Protein AF-W2SQJ1-F1 (afdb_monomer_lite)

Radius of gyration: 21.82 Å; chains: 1; bounding box: 47×51×61 Å

Structure (mmCIF, N/CA/C/O backbone):
data_AF-W2SQJ1-F1
#
_entry.id   AF-W2SQJ1-F1
#
loop_
_atom_site.group_PDB
_atom_site.id
_atom_site.type_symbol
_atom_site.label_atom_id
_atom_site.label_alt_id
_atom_site.label_comp_id
_atom_site.label_asym_id
_atom_site.label_entity_id
_atom_site.label_seq_id
_atom_site.pdbx_PDB_ins_code
_atom_site.Cartn_x
_atom_site.Cartn_y
_atom_site.Cartn_z
_atom_site.occupancy
_atom_site.B_iso_or_equiv
_atom_site.auth_seq_id
_atom_site.auth_comp_id
_atom_site.auth_asym_id
_atom_site.auth_atom_id
_atom_site.pdbx_PDB_model_num
ATOM 1 N N . MET A 1 1 ? 7.901 -28.733 21.173 1.00 36.91 1 MET A N 1
ATOM 2 C CA . MET A 1 1 ? 6.440 -28.530 21.060 1.00 36.91 1 MET A CA 1
ATOM 3 C C . MET A 1 1 ? 6.134 -28.215 19.604 1.00 36.91 1 MET A C 1
ATOM 5 O O . MET A 1 1 ? 6.736 -27.272 19.109 1.00 36.91 1 MET A O 1
ATOM 9 N N . PRO A 1 2 ? 5.323 -29.016 18.895 1.00 32.59 2 PRO A N 1
ATOM 10 C CA . PRO A 1 2 ? 5.022 -28.768 17.490 1.00 32.59 2 PRO A CA 1
ATOM 11 C C . PRO A 1 2 ? 3.899 -27.726 17.369 1.00 32.59 2 PRO A C 1
ATOM 13 O O . PRO A 1 2 ? 2.908 -27.792 18.097 1.00 32.59 2 PRO A O 1
ATOM 16 N N . LEU A 1 3 ? 4.077 -26.753 16.474 1.00 33.25 3 LEU A N 1
ATOM 17 C CA . LEU A 1 3 ? 3.065 -25.758 16.117 1.00 33.25 3 LEU A CA 1
ATOM 18 C C . LEU A 1 3 ? 1.947 -26.449 15.320 1.00 33.25 3 LEU A C 1
ATOM 20 O O . LEU A 1 3 ? 2.217 -27.168 14.360 1.00 33.25 3 LEU A O 1
ATOM 24 N N . ARG A 1 4 ? 0.697 -26.274 15.762 1.00 30.53 4 ARG A N 1
ATOM 25 C CA . ARG A 1 4 ? -0.503 -26.778 15.082 1.00 30.53 4 ARG A CA 1
ATOM 26 C C . ARG A 1 4 ? -0.766 -25.940 13.828 1.00 30.53 4 ARG A C 1
ATOM 28 O O . ARG A 1 4 ? -0.941 -24.733 13.940 1.00 30.53 4 ARG A O 1
ATOM 35 N N . ASN A 1 5 ? -0.837 -26.616 12.684 1.00 38.22 5 ASN A N 1
ATOM 36 C CA . ASN A 1 5 ? -1.148 -26.074 11.355 1.00 38.22 5 ASN A CA 1
ATOM 37 C C . ASN A 1 5 ? -2.655 -25.969 11.057 1.00 38.22 5 ASN A C 1
ATOM 39 O O . ASN A 1 5 ? -3.045 -25.712 9.923 1.00 38.22 5 ASN A O 1
ATOM 43 N N . ASP A 1 6 ? -3.513 -26.135 12.057 1.00 37.12 6 ASP A N 1
ATOM 44 C CA . ASP A 1 6 ? -4.955 -26.152 11.851 1.00 37.12 6 ASP A CA 1
ATOM 45 C C . ASP A 1 6 ? -5.555 -24.918 12.516 1.00 37.12 6 ASP A C 1
ATOM 47 O O . ASP A 1 6 ? -5.713 -24.933 13.734 1.00 37.12 6 ASP A O 1
ATOM 51 N N . LEU A 1 7 ? -5.814 -23.853 11.739 1.00 38.59 7 LEU A N 1
ATOM 52 C CA . LEU A 1 7 ? -6.862 -22.825 11.936 1.00 38.59 7 LEU A CA 1
ATOM 53 C C . LEU A 1 7 ? -6.654 -21.617 10.991 1.00 38.59 7 LEU A C 1
ATOM 55 O O . LEU A 1 7 ? -6.545 -20.477 11.424 1.00 38.59 7 LEU A O 1
ATOM 59 N N . LEU A 1 8 ? -6.656 -21.843 9.677 1.00 40.19 8 LEU A N 1
ATOM 60 C CA . LEU A 1 8 ? -7.019 -20.803 8.706 1.00 40.19 8 LEU A CA 1
ATOM 61 C C . LEU A 1 8 ? -8.084 -21.394 7.788 1.00 40.19 8 LEU A C 1
ATOM 63 O O . LEU A 1 8 ? -7.816 -21.865 6.688 1.00 40.19 8 LEU A O 1
ATOM 67 N N . LYS A 1 9 ? -9.321 -21.437 8.291 1.00 35.41 9 LYS A N 1
ATOM 68 C CA . LYS A 1 9 ? -10.483 -21.594 7.419 1.00 35.41 9 LYS A CA 1
ATOM 69 C C . LYS A 1 9 ? -10.653 -20.259 6.702 1.00 35.41 9 LYS A C 1
ATOM 71 O O . LYS A 1 9 ? -11.125 -19.301 7.303 1.00 35.41 9 LYS A O 1
ATOM 76 N N . THR A 1 10 ? -10.221 -20.201 5.450 1.00 40.72 10 THR A N 1
ATOM 77 C CA . THR A 1 10 ? -10.418 -19.074 4.539 1.00 40.72 10 THR A CA 1
ATOM 78 C C . THR A 1 10 ? -11.894 -18.990 4.157 1.00 40.72 10 THR A C 1
ATOM 80 O O . THR A 1 10 ? -12.332 -19.474 3.117 1.00 40.72 10 THR A O 1
ATOM 83 N N . THR A 1 11 ? -12.710 -18.414 5.034 1.00 37.81 11 THR A N 1
ATOM 84 C CA . THR A 1 11 ? -14.020 -17.914 4.617 1.00 37.81 11 THR A CA 1
ATOM 85 C C . THR A 1 11 ? -13.803 -16.608 3.858 1.00 37.81 11 THR A C 1
ATOM 87 O O . THR A 1 11 ? -13.147 -15.722 4.410 1.00 37.81 11 THR A O 1
ATOM 90 N N . PRO A 1 12 ? -14.313 -16.463 2.622 1.00 38.38 12 PRO A N 1
ATOM 91 C CA . PRO A 1 12 ? -14.257 -15.190 1.919 1.00 38.38 12 PRO A CA 1
ATOM 92 C C . PRO A 1 12 ? -14.947 -14.117 2.767 1.00 38.38 12 PRO A C 1
ATOM 94 O O . PRO A 1 12 ? -16.015 -14.358 3.336 1.00 38.38 12 PRO A O 1
ATOM 97 N N . ILE A 1 13 ? -14.302 -12.956 2.886 1.00 45.44 13 ILE A N 1
ATOM 98 C CA . ILE A 1 13 ? -14.868 -11.788 3.563 1.00 45.44 13 ILE A CA 1
ATOM 99 C C . ILE A 1 13 ? -16.184 -11.449 2.836 1.00 45.44 13 ILE A C 1
ATOM 101 O O . ILE A 1 13 ? -16.155 -11.308 1.611 1.00 45.44 13 ILE A O 1
ATOM 105 N N . PRO A 1 14 ? -17.333 -11.354 3.535 1.00 38.06 14 PRO A N 1
ATOM 106 C CA . PRO A 1 14 ? -18.573 -10.905 2.915 1.00 38.06 14 PRO A CA 1
ATOM 107 C C . PRO A 1 14 ? -18.352 -9.504 2.347 1.00 38.06 14 PRO A C 1
ATOM 109 O O . PRO A 1 14 ? -17.775 -8.663 3.036 1.00 38.06 14 PRO A O 1
ATOM 112 N N . GLU A 1 15 ? -18.754 -9.324 1.085 1.00 38.69 15 GLU A N 1
ATOM 113 C CA . GLU A 1 15 ? -18.569 -8.141 0.238 1.00 38.69 15 GLU A CA 1
ATOM 114 C C . GLU A 1 15 ? -18.283 -6.866 1.042 1.00 38.69 15 GLU A C 1
ATOM 116 O O . GLU A 1 15 ? -19.154 -6.284 1.690 1.00 38.69 15 GLU A O 1
ATOM 121 N N . LEU A 1 16 ? -17.022 -6.423 0.994 1.00 40.03 16 LEU A N 1
ATOM 122 C CA . LEU A 1 16 ? -16.723 -5.017 1.204 1.00 40.03 16 LEU A CA 1
ATOM 123 C C . LEU A 1 16 ? -17.588 -4.267 0.189 1.00 40.03 16 LEU A C 1
ATOM 125 O O . LEU A 1 16 ? -17.346 -4.366 -1.009 1.00 40.03 16 LEU A O 1
ATOM 129 N N . ASP A 1 17 ? -18.580 -3.522 0.680 1.00 35.31 17 ASP A N 1
ATOM 130 C CA . ASP A 1 17 ? -19.498 -2.639 -0.068 1.00 35.31 17 ASP A CA 1
ATOM 131 C C . ASP A 1 17 ? -18.770 -1.453 -0.754 1.00 35.31 17 ASP A C 1
ATOM 133 O O . ASP A 1 17 ? -19.311 -0.372 -0.989 1.00 35.31 17 ASP A O 1
ATOM 137 N N . TYR A 1 18 ? -17.489 -1.643 -1.053 1.00 42.81 18 TYR A N 1
ATOM 138 C CA . TYR A 1 18 ? -16.660 -0.814 -1.893 1.00 42.81 18 TYR A CA 1
ATOM 139 C C . TYR A 1 18 ? -16.166 -1.719 -3.010 1.00 42.81 18 TYR A C 1
ATOM 141 O O . TYR A 1 18 ? -15.482 -2.703 -2.721 1.00 42.81 18 TYR A O 1
ATOM 149 N N . PRO A 1 19 ? -16.464 -1.408 -4.276 1.00 32.97 19 PRO A N 1
ATOM 150 C CA . PRO A 1 19 ? -15.966 -2.200 -5.379 1.00 32.97 19 PRO A CA 1
ATOM 151 C C . PRO A 1 19 ? -14.443 -2.029 -5.435 1.00 32.97 19 PRO A C 1
ATOM 153 O O . PRO A 1 19 ? -13.923 -1.124 -6.081 1.00 32.97 19 PRO A O 1
ATOM 156 N N . LEU A 1 20 ? -13.708 -2.904 -4.746 1.00 38.84 20 LEU A N 1
ATOM 157 C CA . LEU A 1 20 ? -12.264 -3.077 -4.915 1.00 38.84 20 LEU A CA 1
ATOM 158 C C . LEU A 1 20 ? -11.962 -3.412 -6.380 1.00 38.84 20 LEU A C 1
ATOM 160 O O . LEU A 1 20 ? -10.948 -2.980 -6.919 1.00 38.84 20 LEU A O 1
ATOM 164 N N . GLU A 1 21 ? -12.914 -4.058 -7.056 1.00 34.28 21 GLU A N 1
ATOM 165 C CA . GLU A 1 21 ? -12.934 -4.242 -8.503 1.00 34.28 21 GLU A CA 1
ATOM 166 C C . GLU A 1 21 ? -12.908 -2.911 -9.273 1.00 34.28 21 GLU A C 1
ATOM 168 O O . GLU A 1 21 ? -12.233 -2.849 -10.285 1.00 34.28 21 GLU A O 1
ATOM 173 N N . GLN A 1 22 ? -13.502 -1.808 -8.796 1.00 34.19 22 GLN A N 1
ATOM 174 C CA . GLN A 1 22 ? -13.408 -0.492 -9.464 1.00 34.19 22 GLN A CA 1
ATOM 175 C C . GLN A 1 22 ? -12.074 0.232 -9.231 1.00 34.19 22 GLN A C 1
ATOM 177 O O . GLN A 1 22 ? -11.743 1.138 -9.997 1.00 34.19 22 GLN A O 1
ATOM 182 N N . ILE A 1 23 ? -11.297 -0.151 -8.210 1.00 40.12 23 ILE A N 1
ATOM 183 C CA . ILE A 1 23 ? -9.941 0.387 -8.004 1.00 40.12 23 ILE A CA 1
ATOM 184 C C . ILE A 1 23 ? -8.968 -0.230 -9.021 1.00 40.12 23 ILE A C 1
ATOM 186 O O . ILE A 1 23 ? -8.046 0.450 -9.464 1.00 40.12 23 ILE A O 1
ATOM 190 N N . PHE A 1 24 ? -9.215 -1.476 -9.444 1.00 35.44 24 PHE A N 1
ATOM 191 C CA . PHE A 1 24 ? -8.412 -2.171 -10.456 1.00 35.44 24 PHE A CA 1
ATOM 192 C C . PHE A 1 24 ? -9.012 -2.128 -11.877 1.00 35.44 24 PHE A C 1
ATOM 194 O O . PHE A 1 24 ? -8.269 -2.277 -12.841 1.00 35.44 24 PHE A O 1
ATOM 201 N N . ALA A 1 25 ? -10.322 -1.898 -12.033 1.00 31.25 25 ALA A N 1
ATOM 202 C CA . ALA A 1 25 ? -11.012 -1.917 -13.332 1.00 31.25 25 ALA A CA 1
ATOM 203 C C . ALA A 1 25 ? -11.101 -0.553 -14.033 1.00 31.25 25 ALA A C 1
ATOM 205 O O . ALA A 1 25 ? -11.443 -0.505 -15.215 1.00 31.25 25 ALA A O 1
ATOM 206 N N . ASN A 1 26 ? -10.792 0.555 -13.355 1.00 31.53 26 ASN A N 1
ATOM 207 C CA . ASN A 1 26 ? -10.766 1.860 -14.010 1.00 31.53 26 ASN A CA 1
ATOM 208 C C . ASN A 1 26 ? -9.421 2.084 -14.713 1.00 31.53 26 ASN A C 1
ATOM 210 O O . ASN A 1 26 ? -8.479 2.631 -14.150 1.00 31.53 26 ASN A O 1
ATOM 214 N N . ASP A 1 27 ? -9.395 1.659 -15.975 1.00 36.19 27 ASP A N 1
ATOM 215 C CA . ASP A 1 27 ? -8.516 2.121 -17.045 1.00 36.19 27 ASP A CA 1
ATOM 216 C C . ASP A 1 27 ? -7.000 2.074 -16.773 1.00 36.19 27 ASP A C 1
ATOM 218 O O . ASP A 1 27 ? -6.360 3.081 -16.453 1.00 36.19 27 ASP A O 1
ATOM 222 N N . LYS A 1 28 ? -6.378 0.958 -17.194 1.00 40.03 28 LYS A N 1
ATOM 223 C CA . LYS A 1 28 ? -4.968 0.908 -17.647 1.00 40.03 28 LYS A CA 1
ATOM 224 C C . LYS A 1 28 ? -4.600 2.034 -18.638 1.00 40.03 28 LYS A C 1
ATOM 226 O O . LYS A 1 28 ? -3.427 2.283 -18.879 1.00 40.03 28 LYS A O 1
ATOM 231 N N . LYS A 1 29 ? -5.586 2.746 -19.198 1.00 32.72 29 LYS A N 1
ATOM 232 C CA . LYS A 1 29 ? -5.407 3.834 -20.166 1.00 32.72 29 LYS A CA 1
ATOM 233 C C . LYS A 1 29 ? -5.196 5.236 -19.587 1.00 32.72 29 LYS A C 1
ATOM 235 O O . LYS A 1 29 ? -4.961 6.134 -20.384 1.00 32.72 29 LYS A O 1
ATOM 240 N N . ASN A 1 30 ? -5.256 5.476 -18.270 1.00 34.34 30 ASN A N 1
ATOM 241 C CA . ASN A 1 30 ? -5.085 6.846 -17.742 1.00 34.34 30 ASN A CA 1
ATOM 242 C C . ASN A 1 30 ? -4.362 6.982 -16.389 1.00 34.34 30 ASN A C 1
ATOM 244 O O . ASN A 1 30 ? -4.526 7.990 -15.701 1.00 34.34 30 ASN A O 1
ATOM 248 N N . LEU A 1 31 ? -3.487 6.040 -16.028 1.00 41.00 31 LEU A N 1
ATOM 249 C CA . LEU A 1 31 ? -2.460 6.296 -15.007 1.00 41.00 31 LEU A CA 1
ATOM 250 C C . LEU A 1 31 ? -1.040 6.280 -15.584 1.00 41.00 31 LEU A C 1
ATOM 252 O O . LEU A 1 31 ? -0.077 5.939 -14.902 1.00 41.00 31 LEU A O 1
ATOM 256 N N . GLU A 1 32 ? -0.886 6.773 -16.813 1.00 38.59 32 GLU A N 1
ATOM 257 C CA . GLU A 1 32 ? 0.374 7.372 -17.257 1.00 38.59 32 GLU A CA 1
ATOM 258 C C . GLU A 1 32 ? 0.577 8.685 -16.467 1.00 38.59 32 GLU A C 1
ATOM 260 O O . GLU A 1 32 ? 0.428 9.803 -16.963 1.00 38.59 32 GLU A O 1
ATOM 265 N N . LEU A 1 33 ? 0.840 8.575 -15.159 1.00 41.69 33 LEU A N 1
ATOM 266 C CA . LEU A 1 33 ? 1.299 9.717 -14.388 1.00 41.69 33 LEU A CA 1
ATOM 267 C C . LEU A 1 33 ? 2.663 10.103 -14.963 1.00 41.69 33 LEU A C 1
ATOM 269 O O . LEU A 1 33 ? 3.687 9.523 -14.602 1.00 41.69 33 LEU A O 1
ATOM 273 N N . GLN A 1 34 ? 2.695 11.154 -15.782 1.00 39.62 34 GLN A N 1
ATOM 274 C CA . GLN A 1 34 ? 3.869 12.014 -15.883 1.00 39.62 34 GLN A CA 1
ATOM 275 C C . GLN A 1 34 ? 4.111 12.616 -14.490 1.00 39.62 34 GLN A C 1
ATOM 277 O O . GLN A 1 34 ? 3.670 13.718 -14.158 1.00 39.62 34 GLN A O 1
ATOM 282 N N . LEU A 1 35 ? 4.746 11.820 -13.629 1.00 45.41 35 LEU A N 1
ATOM 283 C CA . LEU A 1 35 ? 5.083 12.116 -12.249 1.00 45.41 35 LEU A CA 1
ATOM 284 C C . LEU A 1 35 ? 5.974 13.359 -12.235 1.00 45.41 35 LEU A C 1
ATOM 286 O O . LEU A 1 35 ? 7.198 13.278 -12.301 1.00 45.41 35 LEU A O 1
ATOM 290 N N . LYS A 1 36 ? 5.379 14.539 -12.039 1.00 46.53 36 LYS A N 1
ATOM 291 C CA . LYS A 1 36 ? 6.074 15.561 -11.258 1.00 46.53 36 LYS A CA 1
ATOM 292 C C . LYS A 1 36 ? 6.340 14.897 -9.914 1.00 46.53 36 LYS A C 1
ATOM 294 O O . LYS A 1 36 ? 5.390 14.636 -9.178 1.00 46.53 36 LYS A O 1
ATOM 299 N N . ILE A 1 37 ? 7.599 14.540 -9.652 1.00 59.16 37 ILE A N 1
ATOM 300 C CA . ILE A 1 37 ? 8.026 13.801 -8.459 1.00 59.16 37 ILE A CA 1
ATOM 301 C C . ILE A 1 37 ? 7.769 14.685 -7.233 1.00 59.16 37 ILE A C 1
ATOM 303 O O . ILE A 1 37 ? 8.638 15.400 -6.741 1.00 59.16 37 ILE A O 1
ATOM 307 N N . ALA A 1 38 ? 6.528 14.687 -6.760 1.00 67.50 38 ALA A N 1
ATOM 308 C CA . ALA A 1 38 ? 6.160 15.270 -5.493 1.00 67.50 38 ALA A CA 1
ATOM 309 C C . ALA A 1 38 ? 6.457 14.237 -4.408 1.00 67.50 38 ALA A C 1
ATOM 311 O O . ALA A 1 38 ? 6.170 13.043 -4.542 1.00 67.50 38 ALA A O 1
ATOM 312 N N . ARG A 1 39 ? 7.060 14.703 -3.316 1.00 78.44 39 ARG A N 1
ATOM 313 C CA . ARG A 1 39 ? 7.395 13.857 -2.172 1.00 78.44 39 ARG A CA 1
ATOM 314 C C . ARG A 1 39 ? 6.140 13.118 -1.697 1.00 78.44 39 ARG A C 1
ATOM 316 O O . ARG A 1 39 ? 5.151 13.753 -1.346 1.00 78.44 39 ARG A O 1
ATOM 323 N N . HIS A 1 40 ? 6.222 11.788 -1.656 1.00 86.06 40 HIS A N 1
ATOM 324 C CA . HIS A 1 40 ? 5.155 10.894 -1.191 1.00 86.06 40 HIS A CA 1
ATOM 325 C C . HIS A 1 40 ? 3.855 10.951 -2.018 1.00 86.06 40 HIS A C 1
ATOM 327 O O . HIS A 1 40 ? 2.788 10.673 -1.474 1.00 86.06 40 HIS A O 1
ATOM 333 N N . LEU A 1 41 ? 3.913 11.302 -3.309 1.00 85.94 41 LEU A N 1
ATOM 334 C CA . LEU A 1 41 ? 2.705 11.483 -4.123 1.00 85.94 41 LEU A CA 1
ATOM 335 C C . LEU A 1 41 ? 1.724 10.294 -4.076 1.00 85.94 41 LEU A C 1
ATOM 337 O O . LEU A 1 41 ? 0.559 10.552 -3.780 1.00 85.94 41 LEU A O 1
ATOM 341 N N . PRO A 1 42 ? 2.139 9.023 -4.266 1.00 86.62 42 PRO A N 1
ATOM 342 C CA . PRO A 1 42 ? 1.189 7.907 -4.239 1.00 86.62 42 PRO A CA 1
ATOM 343 C C . PRO A 1 42 ? 0.436 7.828 -2.907 1.00 86.62 42 PRO A C 1
ATOM 345 O O . PRO A 1 42 ? -0.786 7.739 -2.870 1.00 86.62 42 PRO A O 1
ATOM 348 N N . ARG A 1 43 ? 1.162 7.988 -1.797 1.00 89.56 43 ARG A N 1
ATOM 349 C CA . ARG A 1 43 ? 0.608 7.980 -0.436 1.00 89.56 43 ARG A CA 1
ATOM 350 C C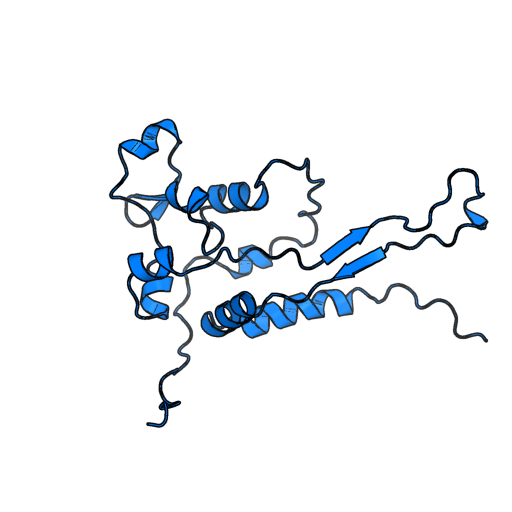 . ARG A 1 43 ? -0.427 9.089 -0.224 1.00 89.56 43 ARG A C 1
ATOM 352 O O . ARG A 1 43 ? -1.487 8.856 0.353 1.00 89.56 43 ARG A O 1
ATOM 359 N N . LEU A 1 44 ? -0.132 10.292 -0.724 1.00 87.50 44 LEU A N 1
ATOM 360 C CA . LEU A 1 44 ? -1.054 11.428 -0.690 1.00 87.50 44 LEU A CA 1
ATOM 361 C C . LEU A 1 44 ? -2.310 11.163 -1.524 1.00 87.50 44 LEU A C 1
ATOM 363 O O . LEU A 1 44 ? -3.411 11.393 -1.032 1.00 87.50 44 LEU A O 1
ATOM 367 N N . MET A 1 45 ? -2.151 10.671 -2.755 1.00 88.94 45 MET A N 1
ATOM 368 C CA . MET A 1 45 ? -3.270 10.367 -3.651 1.00 88.94 45 MET A CA 1
ATOM 369 C C . MET A 1 45 ? -4.223 9.352 -3.018 1.00 88.94 45 MET A C 1
ATOM 371 O O . MET A 1 45 ? -5.410 9.631 -2.881 1.00 88.94 45 MET A O 1
ATOM 375 N N . PHE A 1 46 ? -3.694 8.227 -2.538 1.00 88.12 46 PHE A N 1
ATOM 376 C CA . PHE A 1 46 ? -4.475 7.177 -1.884 1.00 88.12 46 PHE A CA 1
ATOM 377 C C . PHE A 1 46 ? -5.192 7.667 -0.617 1.00 88.12 46 PHE A C 1
ATOM 379 O O . PHE A 1 46 ? -6.366 7.373 -0.405 1.00 88.12 46 PHE A O 1
ATOM 386 N N . SER A 1 47 ? -4.536 8.503 0.193 1.00 87.00 47 SER A N 1
ATOM 387 C CA . SER A 1 47 ? -5.172 9.135 1.356 1.00 87.00 47 SER A CA 1
ATOM 388 C C . SER A 1 47 ? -6.323 10.075 0.969 1.00 87.00 47 SER A C 1
ATOM 390 O O . SER A 1 47 ? -7.357 10.077 1.637 1.00 87.00 47 SER A O 1
ATOM 392 N N . HIS A 1 48 ? -6.185 10.837 -0.121 1.00 86.50 48 HIS A N 1
ATOM 393 C CA . HIS A 1 48 ? -7.254 11.696 -0.644 1.00 86.50 48 HIS A CA 1
ATOM 394 C C . HIS A 1 48 ? -8.438 10.905 -1.210 1.00 86.50 48 HIS A C 1
ATOM 396 O O . HIS A 1 48 ? -9.568 11.380 -1.126 1.00 86.50 48 HIS A O 1
ATOM 402 N N . LEU A 1 49 ? -8.194 9.698 -1.721 1.00 88.25 49 LEU A N 1
ATOM 403 C CA . LEU A 1 49 ? -9.225 8.758 -2.168 1.00 88.25 49 LEU A CA 1
ATOM 404 C C . LEU A 1 49 ? -9.879 7.979 -1.012 1.00 88.25 49 LEU A C 1
ATOM 406 O O . LEU A 1 49 ? -10.637 7.050 -1.265 1.00 88.25 49 LEU A O 1
ATOM 410 N N . LEU A 1 50 ? -9.586 8.328 0.250 1.00 87.44 50 LEU A N 1
ATOM 411 C CA . LEU A 1 50 ? -10.053 7.611 1.448 1.00 87.44 50 LEU A CA 1
ATOM 412 C C . LEU A 1 50 ? -9.627 6.130 1.490 1.00 87.44 50 LEU A C 1
ATOM 414 O O . LEU A 1 50 ? -10.170 5.348 2.268 1.00 87.44 50 LEU A O 1
ATOM 418 N N . CYS A 1 51 ? -8.615 5.760 0.704 1.00 87.00 51 CYS A N 1
ATOM 419 C CA . CYS A 1 51 ? -8.079 4.408 0.585 1.00 87.00 51 CYS A CA 1
ATOM 420 C C . CYS A 1 51 ? -6.561 4.443 0.815 1.00 87.00 51 CYS A C 1
ATOM 422 O O . CYS A 1 51 ? -5.791 4.239 -0.123 1.00 87.00 51 CYS A O 1
ATOM 424 N N . PRO A 1 52 ? -6.096 4.787 2.029 1.00 87.94 52 PRO A N 1
ATOM 425 C CA . PRO A 1 52 ? -4.676 4.955 2.289 1.00 87.94 52 PRO A CA 1
ATOM 426 C C . PRO A 1 52 ? -3.941 3.618 2.151 1.00 87.94 52 PRO A C 1
ATOM 428 O O . PRO A 1 52 ? -4.503 2.551 2.400 1.00 87.94 52 PRO A O 1
ATOM 431 N N . ILE A 1 53 ? -2.658 3.689 1.798 1.00 90.12 53 ILE A N 1
ATOM 432 C CA . ILE A 1 53 ? -1.814 2.498 1.693 1.00 90.12 53 ILE A CA 1
ATOM 433 C C . ILE A 1 53 ? -1.721 1.816 3.065 1.00 90.12 5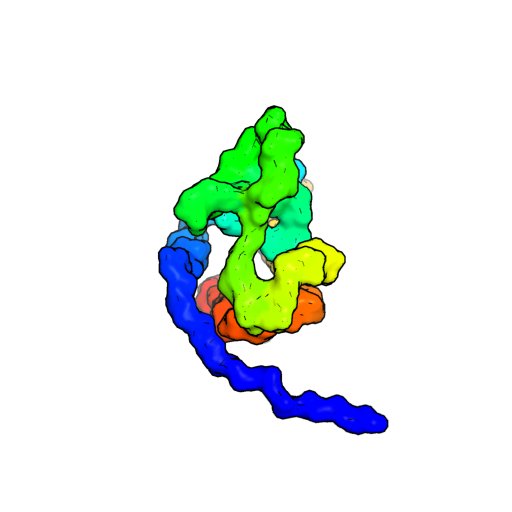3 ILE A C 1
ATOM 435 O O . ILE A 1 53 ? -1.549 2.474 4.096 1.00 90.12 53 ILE A O 1
ATOM 439 N N . LEU A 1 54 ? -1.812 0.486 3.080 1.00 88.94 54 LEU A N 1
ATOM 440 C CA . LEU A 1 54 ? -1.699 -0.296 4.305 1.00 88.94 54 LEU A CA 1
ATOM 441 C C . LEU A 1 54 ? -0.341 -0.044 4.989 1.00 88.94 54 LEU A C 1
ATOM 443 O O . LEU A 1 54 ? 0.706 -0.030 4.341 1.00 88.94 54 LEU A O 1
ATOM 447 N N . GLY A 1 55 ? -0.373 0.188 6.305 1.00 88.81 55 GLY A N 1
ATOM 448 C CA . GLY A 1 55 ? 0.811 0.542 7.099 1.00 88.81 55 GLY A CA 1
ATOM 449 C C . GLY A 1 55 ? 1.298 1.989 6.941 1.00 88.81 55 GLY A C 1
ATOM 450 O O . GLY A 1 55 ? 2.342 2.352 7.481 1.00 88.81 55 GLY A O 1
ATOM 451 N N . ASP A 1 56 ? 0.564 2.856 6.236 1.00 89.19 56 ASP A N 1
ATOM 452 C CA . ASP A 1 56 ? 0.906 4.276 6.132 1.00 89.19 56 ASP A CA 1
ATOM 453 C C . ASP A 1 56 ? 0.491 5.073 7.379 1.00 89.19 56 ASP A C 1
ATOM 455 O O . ASP A 1 56 ? -0.519 5.773 7.388 1.00 89.19 56 ASP A O 1
ATOM 459 N N . GLU A 1 57 ? 1.297 5.023 8.439 1.00 84.44 57 GLU A N 1
ATOM 460 C CA . GLU A 1 57 ? 1.006 5.746 9.687 1.00 84.44 57 GLU A CA 1
ATOM 461 C C . GLU A 1 57 ? 0.823 7.263 9.472 1.00 84.44 57 GLU A C 1
ATOM 463 O O . GLU A 1 57 ? -0.066 7.895 10.055 1.00 84.44 57 GLU A O 1
ATOM 468 N N . LEU A 1 58 ? 1.640 7.854 8.594 1.00 85.06 58 LEU A N 1
ATOM 469 C CA . LEU A 1 58 ? 1.683 9.301 8.399 1.00 85.06 58 LEU A CA 1
ATOM 470 C C . LEU A 1 58 ? 0.380 9.828 7.794 1.00 85.06 58 LEU A C 1
ATOM 472 O O . LEU A 1 58 ? -0.168 10.816 8.290 1.00 85.06 58 LEU A O 1
ATOM 476 N N . TYR A 1 59 ? -0.112 9.197 6.729 1.00 85.94 59 TYR A N 1
ATOM 477 C CA . TYR A 1 59 ? -1.288 9.683 6.009 1.00 85.94 59 TYR A CA 1
ATOM 478 C C . TYR A 1 59 ? -2.594 9.023 6.470 1.00 85.94 59 TYR A C 1
ATOM 480 O O . TYR A 1 59 ? -3.628 9.689 6.420 1.00 85.94 59 TYR A O 1
ATOM 488 N N . CYS A 1 60 ? -2.566 7.812 7.046 1.00 82.44 60 CYS A N 1
ATOM 489 C CA . CYS A 1 60 ? -3.732 7.234 7.732 1.00 82.44 60 CYS A CA 1
ATOM 490 C C . CYS A 1 60 ? -4.172 8.081 8.928 1.00 82.44 60 CYS A C 1
ATOM 492 O O . CYS A 1 60 ? -5.366 8.210 9.176 1.00 82.44 60 CYS A O 1
ATOM 494 N N . SER A 1 61 ? -3.236 8.722 9.642 1.00 78.44 61 SER A N 1
ATOM 495 C CA . SER A 1 61 ? -3.561 9.581 10.793 1.00 78.44 61 SER A CA 1
ATOM 496 C C . SER A 1 61 ? -4.483 10.768 10.466 1.00 78.44 61 SER A C 1
ATOM 498 O O . SER A 1 61 ? -5.048 11.377 11.375 1.00 78.44 61 SER A O 1
ATOM 500 N N . ARG A 1 62 ? -4.645 11.095 9.176 1.00 80.94 62 ARG A N 1
ATOM 501 C CA . ARG A 1 62 ? -5.530 12.158 8.680 1.00 80.94 62 ARG A CA 1
ATOM 502 C C . ARG A 1 62 ? -6.967 11.700 8.479 1.00 80.94 62 ARG A C 1
ATOM 504 O O . ARG A 1 62 ? -7.824 12.546 8.233 1.00 80.94 62 ARG A O 1
ATOM 511 N N . LEU A 1 63 ? -7.223 10.397 8.537 1.00 87.50 63 LEU A N 1
ATOM 512 C CA . LEU A 1 63 ? -8.558 9.847 8.389 1.00 87.50 63 LEU A CA 1
ATOM 513 C C . LEU A 1 63 ? -9.217 9.718 9.751 1.00 87.50 63 LEU A C 1
ATOM 515 O O . LEU A 1 63 ? -8.636 9.199 10.708 1.00 87.50 63 LEU A O 1
ATOM 519 N N . ILE A 1 64 ? -10.454 10.184 9.814 1.00 87.94 64 ILE A N 1
ATOM 520 C CA . ILE A 1 64 ? -11.321 10.009 10.967 1.00 87.94 64 ILE A CA 1
ATOM 521 C C . ILE A 1 64 ? -12.628 9.372 10.566 1.00 87.94 64 ILE A C 1
ATOM 523 O O . ILE A 1 64 ? -13.026 9.419 9.406 1.00 87.94 64 ILE A O 1
ATOM 527 N N . GLU A 1 65 ? -13.292 8.801 11.553 1.00 84.88 65 GLU A N 1
ATOM 528 C CA . GLU A 1 65 ? -14.635 8.277 11.394 1.00 84.88 65 GLU A CA 1
ATOM 529 C C . GLU A 1 65 ? -15.660 9.351 11.786 1.00 84.88 65 GLU A C 1
ATOM 531 O O . GLU A 1 65 ? -15.620 9.905 12.891 1.00 84.88 65 GLU A O 1
ATOM 536 N N . ILE A 1 66 ? -16.561 9.673 10.857 1.00 82.50 66 ILE A N 1
ATOM 537 C CA . ILE A 1 66 ? -17.732 10.531 11.070 1.00 82.50 66 ILE A CA 1
ATOM 538 C C . ILE A 1 66 ? -18.944 9.733 10.594 1.00 82.50 66 ILE A C 1
ATOM 540 O O . ILE A 1 66 ? -18.989 9.321 9.439 1.00 82.50 66 ILE A O 1
ATOM 544 N N . ASP A 1 67 ? -19.902 9.487 11.489 1.00 82.00 67 ASP A N 1
ATOM 545 C CA . ASP A 1 67 ? -21.133 8.740 11.193 1.00 82.00 67 ASP A CA 1
ATOM 546 C C . ASP A 1 67 ? -20.886 7.375 10.513 1.00 82.00 67 ASP A C 1
ATOM 548 O O . ASP A 1 67 ? -21.586 6.986 9.578 1.00 82.00 67 ASP A O 1
ATOM 552 N N . GLY A 1 68 ? -19.850 6.652 10.957 1.00 77.19 68 GLY A N 1
ATOM 553 C CA . GLY A 1 68 ? -19.483 5.338 10.414 1.00 77.19 68 GLY A CA 1
ATOM 554 C C . GLY A 1 68 ? -18.736 5.375 9.077 1.00 77.19 68 GLY A C 1
ATOM 555 O O . GLY A 1 68 ? -18.479 4.324 8.493 1.00 77.19 68 GLY A O 1
ATOM 556 N N . LYS A 1 69 ? -18.393 6.564 8.563 1.00 82.75 69 LYS A N 1
ATOM 557 C CA . LYS A 1 69 ? -17.711 6.742 7.273 1.00 82.75 69 LYS A CA 1
ATOM 558 C C . LYS A 1 69 ? -16.339 7.402 7.439 1.00 82.75 69 LYS A C 1
ATOM 560 O O . LYS A 1 69 ? -16.192 8.302 8.273 1.00 82.75 69 LYS A O 1
ATOM 565 N N . PRO A 1 70 ? -15.333 6.999 6.640 1.00 86.25 70 PRO A N 1
ATOM 566 C CA . PRO A 1 70 ? -14.039 7.664 6.636 1.00 86.25 70 PRO A CA 1
ATOM 567 C C . PRO A 1 70 ? -14.158 9.073 6.045 1.00 86.25 70 PRO A C 1
ATOM 569 O O . PRO A 1 70 ? -14.784 9.283 5.007 1.00 86.25 70 PRO A O 1
ATOM 572 N N . ALA A 1 71 ? -13.517 10.043 6.689 1.00 85.88 71 ALA A N 1
ATOM 573 C CA . ALA A 1 71 ? -13.421 11.421 6.228 1.00 85.88 71 ALA A CA 1
ATOM 574 C C . ALA A 1 71 ? -12.002 11.963 6.437 1.00 85.88 71 ALA A C 1
ATOM 576 O O . ALA A 1 71 ? -11.325 11.630 7.412 1.00 85.88 71 ALA A O 1
ATOM 577 N N . THR A 1 72 ? -11.549 12.834 5.534 1.00 85.06 72 THR A N 1
ATOM 578 C CA . THR A 1 72 ? -10.243 13.494 5.658 1.00 85.06 72 THR A CA 1
ATOM 579 C C . THR A 1 72 ? -10.309 14.698 6.589 1.00 85.06 72 THR A C 1
ATOM 581 O O . THR A 1 72 ? -11.174 15.563 6.436 1.00 85.06 72 THR A O 1
ATOM 584 N N . LEU A 1 73 ? -9.324 14.833 7.471 1.00 83.31 73 LEU A N 1
ATOM 585 C CA . LEU A 1 73 ? -9.069 16.062 8.213 1.00 83.31 73 LEU A CA 1
ATOM 586 C C . LEU A 1 73 ? -8.049 16.952 7.521 1.00 83.31 73 LEU A C 1
ATOM 588 O O . LEU A 1 73 ? -7.032 16.498 6.992 1.00 83.31 73 LEU A O 1
ATOM 592 N N . GLN A 1 74 ? -8.268 18.259 7.638 1.00 79.44 74 GLN A N 1
ATOM 593 C CA . GLN A 1 74 ? -7.221 19.218 7.330 1.00 79.44 74 GLN A CA 1
ATOM 594 C C . GLN A 1 74 ? -6.136 19.181 8.422 1.00 79.44 74 GLN A C 1
ATOM 596 O O . GLN A 1 74 ? -6.453 19.021 9.604 1.00 79.44 74 GLN A O 1
ATOM 601 N N . PRO A 1 75 ? -4.854 19.406 8.073 1.00 77.50 75 PRO A N 1
ATOM 602 C CA . PRO A 1 75 ? -3.751 19.412 9.038 1.00 77.50 75 PRO A CA 1
ATOM 603 C C . PRO A 1 75 ? -3.987 20.314 10.260 1.00 77.50 75 PRO A C 1
ATOM 605 O O . PRO A 1 75 ? -3.599 19.966 11.375 1.00 77.50 75 PRO A O 1
ATOM 608 N N . LYS A 1 76 ? -4.669 21.450 10.059 1.00 81.19 76 LYS A N 1
ATOM 609 C CA . LYS A 1 76 ? -5.011 22.420 11.110 1.00 81.19 76 LYS A CA 1
ATOM 610 C C . LYS A 1 76 ? -5.950 21.852 12.187 1.00 81.19 76 LYS A C 1
ATOM 612 O O . LYS A 1 76 ? -5.901 22.292 13.332 1.00 81.19 76 LYS A O 1
ATOM 617 N N . ASP A 1 77 ? -6.754 20.850 11.835 1.00 79.81 77 ASP A N 1
ATOM 618 C CA . ASP A 1 77 ? -7.799 20.282 12.688 1.00 79.81 77 ASP A CA 1
ATOM 619 C C . ASP A 1 77 ? -7.357 18.980 13.384 1.00 79.81 77 ASP A C 1
ATOM 621 O O . ASP A 1 77 ? -8.031 18.509 14.300 1.00 79.81 77 ASP A O 1
ATOM 625 N N . MET A 1 78 ? -6.184 18.427 13.040 1.00 74.69 78 MET A N 1
ATOM 626 C CA . MET A 1 78 ? -5.726 17.129 13.565 1.00 74.69 78 MET A CA 1
ATOM 627 C C . MET A 1 78 ? -5.583 17.081 15.090 1.00 74.69 78 MET A C 1
ATOM 629 O O . MET A 1 78 ? -5.859 16.051 15.702 1.00 74.69 78 MET A O 1
ATOM 633 N N . ARG A 1 79 ? -5.188 18.188 15.738 1.00 75.25 79 ARG A N 1
ATOM 634 C CA . ARG A 1 79 ? -5.053 18.228 17.209 1.00 75.25 79 ARG A CA 1
ATOM 635 C C . ARG A 1 79 ? -6.384 18.014 17.929 1.00 75.25 79 ARG A C 1
ATOM 637 O O . ARG A 1 79 ? -6.385 17.519 19.048 1.00 75.25 79 ARG A O 1
ATOM 644 N N . ARG A 1 80 ? -7.506 18.376 17.302 1.00 74.12 80 ARG A N 1
ATOM 645 C CA . ARG A 1 80 ? -8.845 18.278 17.904 1.00 74.12 80 ARG A CA 1
ATOM 646 C C . ARG A 1 80 ? -9.443 16.877 17.796 1.00 74.12 80 ARG A C 1
ATOM 648 O O . ARG A 1 80 ? -10.379 16.563 18.519 1.00 74.12 80 ARG A O 1
ATOM 655 N N . ALA A 1 81 ? -8.904 16.039 16.915 1.00 71.38 81 ALA A N 1
ATOM 656 C CA . ALA A 1 81 ? -9.506 14.767 16.535 1.00 71.38 81 ALA A CA 1
ATOM 657 C C . ALA A 1 81 ? -8.679 13.538 16.945 1.00 71.38 81 ALA A C 1
ATOM 659 O O . ALA A 1 81 ? -8.878 12.454 16.401 1.00 71.38 81 ALA A O 1
ATOM 660 N N . GLN A 1 82 ? -7.766 13.688 17.914 1.00 65.50 82 GLN A N 1
ATOM 661 C CA . GLN A 1 82 ? -6.820 12.638 18.320 1.00 65.50 82 GLN A CA 1
ATOM 662 C C . GLN A 1 82 ? -7.482 11.287 18.651 1.0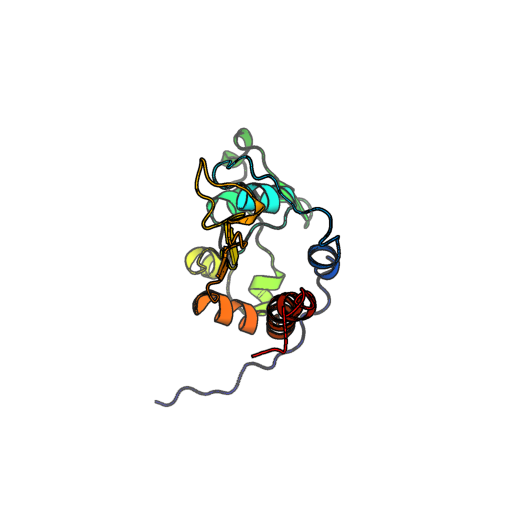0 65.50 82 GLN A C 1
ATOM 664 O O . GLN A 1 82 ? -6.882 10.252 18.378 1.00 65.50 82 GLN A O 1
ATOM 669 N N . ASN A 1 83 ? -8.724 11.294 19.148 1.00 65.38 83 ASN A N 1
ATOM 670 C CA . ASN A 1 83 ? -9.449 10.089 19.572 1.00 65.38 83 ASN A CA 1
ATOM 671 C C . ASN A 1 83 ? -10.402 9.502 18.512 1.00 65.38 83 ASN A C 1
ATOM 673 O O . ASN A 1 83 ? -11.131 8.569 18.825 1.00 65.38 83 ASN A O 1
ATOM 677 N N . ARG A 1 84 ? -10.453 10.044 17.286 1.00 69.88 84 ARG A N 1
ATOM 678 C CA . ARG A 1 84 ? -11.419 9.625 16.244 1.00 69.88 84 ARG A CA 1
ATOM 679 C C . ARG A 1 84 ? -10.769 9.004 15.010 1.00 69.88 84 ARG A C 1
ATOM 681 O O . ARG A 1 84 ? -11.353 9.046 13.933 1.00 69.88 84 ARG A O 1
ATOM 688 N N . ARG A 1 85 ? -9.544 8.491 15.138 1.00 79.19 85 ARG A N 1
ATOM 689 C CA . ARG A 1 85 ? -8.796 7.940 14.000 1.00 79.19 85 ARG A CA 1
ATOM 690 C C . ARG A 1 85 ? -9.560 6.781 13.371 1.00 79.19 85 ARG A C 1
ATOM 692 O O . ARG A 1 85 ? -9.956 5.857 14.073 1.00 79.19 85 ARG A O 1
ATOM 699 N N . TYR A 1 86 ? -9.721 6.840 12.057 1.00 84.56 86 TYR A N 1
ATOM 700 C CA . TYR A 1 86 ? -10.329 5.766 11.291 1.00 84.56 86 TYR A CA 1
ATOM 701 C C . TYR A 1 86 ? -9.359 4.590 11.177 1.00 84.56 86 TYR A C 1
ATOM 703 O O . TYR A 1 86 ? -8.177 4.768 10.870 1.00 84.56 86 TYR A O 1
ATOM 711 N N . PHE A 1 87 ? -9.875 3.384 11.386 1.00 85.06 87 PHE A N 1
ATOM 712 C CA . PHE A 1 87 ? -9.200 2.150 11.019 1.00 85.06 87 PHE A CA 1
ATOM 713 C C . PHE A 1 87 ? -10.237 1.176 10.453 1.00 85.06 87 PHE A C 1
ATOM 715 O O . PHE A 1 87 ? -11.305 1.031 11.052 1.00 85.06 87 PHE A O 1
ATOM 722 N N . PRO A 1 88 ? -9.965 0.518 9.317 1.00 83.75 88 PRO A N 1
ATOM 723 C CA . PRO A 1 88 ? -10.932 -0.375 8.697 1.00 83.75 88 PRO A CA 1
ATOM 724 C C . PRO A 1 88 ? -11.215 -1.571 9.612 1.00 83.75 88 PRO A C 1
ATOM 726 O O . PRO A 1 88 ? -10.364 -2.440 9.799 1.00 83.75 88 PRO A O 1
ATOM 729 N N . LYS A 1 89 ? -12.432 -1.631 10.161 1.00 86.00 89 LYS A N 1
ATOM 730 C CA . LYS A 1 89 ? -12.857 -2.709 11.064 1.00 86.00 89 LYS A CA 1
ATOM 731 C C . LYS A 1 89 ? -12.834 -4.086 10.390 1.00 86.00 89 LYS A C 1
ATOM 733 O O 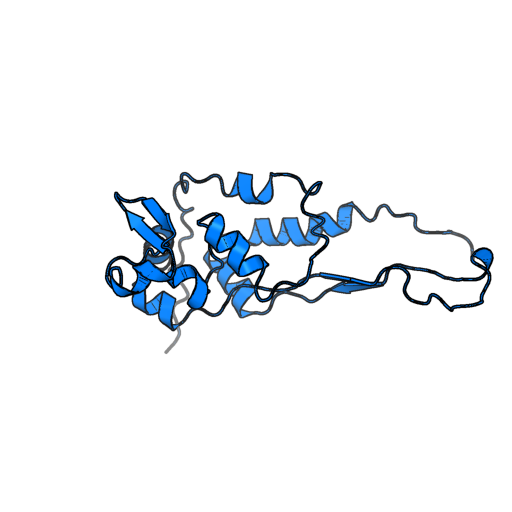. LYS A 1 89 ? -12.455 -5.066 11.016 1.00 86.00 89 LYS A O 1
ATOM 738 N N . ALA A 1 90 ? -13.128 -4.145 9.090 1.00 87.75 90 ALA A N 1
ATOM 739 C CA . ALA A 1 90 ? -13.006 -5.379 8.313 1.00 87.75 90 ALA A CA 1
ATOM 740 C C . ALA A 1 90 ? -11.604 -6.006 8.434 1.00 87.75 90 ALA A C 1
ATOM 742 O O . ALA A 1 90 ? -11.478 -7.221 8.495 1.00 87.75 90 ALA A O 1
ATOM 743 N N . LEU A 1 91 ? -10.555 -5.182 8.546 1.00 88.38 91 LEU A N 1
ATOM 744 C CA . LEU A 1 91 ? -9.183 -5.656 8.696 1.00 88.38 91 LEU A CA 1
ATOM 745 C C . LEU A 1 91 ? -8.931 -6.259 10.088 1.00 88.38 91 LEU A C 1
ATOM 747 O O . LEU A 1 91 ? -8.302 -7.307 10.200 1.00 88.38 91 LEU A O 1
ATOM 751 N N . THR A 1 92 ? -9.433 -5.621 11.153 1.00 91.00 92 THR A N 1
ATOM 752 C CA . THR A 1 92 ? -9.327 -6.167 12.519 1.00 91.00 92 THR A CA 1
ATOM 753 C C . THR A 1 92 ? -10.129 -7.447 12.679 1.00 91.00 92 THR A C 1
ATOM 755 O O . THR A 1 92 ? -9.653 -8.388 13.307 1.00 91.00 92 THR A O 1
ATOM 758 N N . ASP A 1 93 ? -11.321 -7.489 12.084 1.00 92.38 93 ASP A N 1
ATOM 759 C CA . ASP A 1 93 ? -12.211 -8.646 12.136 1.00 92.38 93 ASP A CA 1
ATOM 760 C C . ASP A 1 93 ? -11.598 -9.826 11.363 1.00 92.38 93 ASP A C 1
ATOM 762 O O . ASP A 1 93 ? -11.625 -10.955 11.847 1.00 92.38 93 ASP A O 1
ATOM 766 N N . HIS A 1 94 ? -10.965 -9.554 10.216 1.00 90.69 94 HIS A N 1
ATOM 767 C CA . HIS A 1 94 ? -10.284 -10.559 9.395 1.00 90.69 94 HIS A CA 1
ATOM 768 C C . HIS A 1 94 ? -9.067 -11.178 10.089 1.00 90.69 94 HIS A C 1
ATOM 770 O O . HIS A 1 94 ? -8.899 -12.395 10.082 1.00 90.69 94 HIS A O 1
ATOM 776 N N . PHE A 1 95 ? -8.225 -10.358 10.724 1.00 90.69 95 PHE A N 1
ATOM 777 C CA . PHE A 1 95 ? -7.029 -10.852 11.416 1.00 90.69 95 PHE A CA 1
ATOM 778 C C . PHE A 1 95 ? -7.281 -11.300 12.861 1.00 90.69 95 PHE A C 1
ATOM 780 O O . PHE A 1 95 ? -6.393 -11.890 13.474 1.00 90.69 95 PHE A O 1
ATOM 787 N N . GLY A 1 96 ? -8.455 -11.015 13.428 1.00 92.56 96 GLY A N 1
ATOM 788 C CA . GLY A 1 96 ? -8.778 -11.339 14.819 1.00 92.56 96 GLY A CA 1
ATOM 789 C C . GLY A 1 96 ? -7.908 -10.604 15.846 1.00 92.56 96 GLY A C 1
ATOM 790 O O . GLY A 1 96 ? -7.688 -11.118 16.941 1.00 92.56 96 GLY A O 1
ATOM 791 N N . VAL A 1 97 ? -7.395 -9.420 15.501 1.00 91.62 97 VAL A N 1
ATOM 792 C CA . VAL A 1 97 ? -6.503 -8.605 16.346 1.00 91.62 97 VAL A CA 1
ATOM 793 C C . VAL A 1 97 ? -6.993 -7.164 16.430 1.00 91.62 97 VAL A C 1
ATOM 795 O O . VAL A 1 97 ? -7.767 -6.688 15.598 1.00 91.62 97 VAL A O 1
ATOM 798 N N . THR A 1 98 ? -6.537 -6.433 17.442 1.00 90.31 98 THR A N 1
ATOM 799 C CA . THR A 1 98 ? -6.955 -5.045 17.646 1.00 90.31 98 THR A CA 1
ATOM 800 C C . THR A 1 98 ? -6.326 -4.101 16.618 1.00 90.31 98 THR A C 1
ATOM 802 O O . THR A 1 98 ? -5.214 -4.310 16.130 1.00 90.31 98 THR A O 1
ATOM 805 N N . ALA A 1 99 ? -7.003 -2.982 16.341 1.00 86.19 99 ALA A N 1
ATOM 806 C CA . ALA A 1 99 ? -6.461 -1.934 15.472 1.00 86.19 99 ALA A CA 1
ATOM 807 C C . ALA A 1 99 ? -5.108 -1.400 15.978 1.00 86.19 99 ALA A C 1
ATOM 809 O O . ALA A 1 99 ? -4.229 -1.082 15.182 1.00 86.19 99 ALA A O 1
ATOM 810 N N . LEU A 1 100 ? -4.927 -1.320 17.303 1.00 85.81 100 LEU A N 1
ATOM 811 C CA . LEU A 1 100 ? -3.688 -0.837 17.912 1.00 85.81 100 LEU A CA 1
ATOM 812 C C . LEU A 1 100 ? -2.509 -1.786 17.665 1.00 85.81 100 LEU A C 1
ATOM 814 O O . LEU A 1 100 ? -1.391 -1.316 17.465 1.00 85.81 100 LEU A O 1
ATOM 818 N N . GLU A 1 101 ? -2.745 -3.098 17.692 1.00 88.88 101 GLU A N 1
ATOM 819 C CA . GLU A 1 101 ? -1.719 -4.099 17.387 1.00 88.88 101 GLU A CA 1
ATOM 820 C C . GLU A 1 101 ? -1.293 -3.994 15.925 1.00 88.88 101 GLU A C 1
ATOM 822 O O . GLU A 1 101 ? -0.107 -3.805 15.658 1.00 88.88 101 GLU A O 1
ATOM 827 N N . LEU A 1 102 ? -2.257 -3.983 14.998 1.00 87.69 102 LEU A N 1
ATOM 828 C CA . LEU A 1 102 ? -1.978 -3.851 13.567 1.00 87.69 102 LEU A CA 1
ATOM 829 C C . LEU A 1 102 ? -1.234 -2.552 13.245 1.00 87.69 102 LEU A C 1
ATOM 831 O O . LEU A 1 102 ? -0.237 -2.571 12.530 1.00 87.69 102 LEU A O 1
ATOM 835 N N . GLN A 1 103 ? -1.666 -1.414 13.793 1.00 84.88 103 GLN A N 1
ATOM 836 C CA . GLN A 1 103 ? -1.012 -0.125 13.535 1.00 84.88 103 GLN A CA 1
ATOM 837 C C . GLN A 1 103 ? 0.448 -0.086 13.997 1.00 84.88 103 GLN A C 1
ATOM 839 O O . GLN A 1 103 ? 1.252 0.607 13.384 1.00 84.88 103 GLN A O 1
ATOM 844 N N . LYS A 1 104 ? 0.798 -0.809 15.067 1.00 85.25 104 LYS A N 1
ATOM 845 C CA . LYS A 1 104 ? 2.169 -0.844 15.594 1.00 85.25 104 LYS A CA 1
ATOM 846 C C . LYS A 1 104 ? 3.084 -1.803 14.839 1.00 85.25 104 LYS A C 1
ATOM 848 O O . LYS A 1 104 ? 4.292 -1.590 14.845 1.00 85.25 104 LYS A O 1
ATOM 853 N N . SER A 1 105 ? 2.539 -2.871 14.257 1.00 87.12 105 SER A N 1
ATOM 854 C CA . SER A 1 105 ? 3.333 -3.945 13.652 1.00 87.12 105 SER A CA 1
ATOM 855 C C . 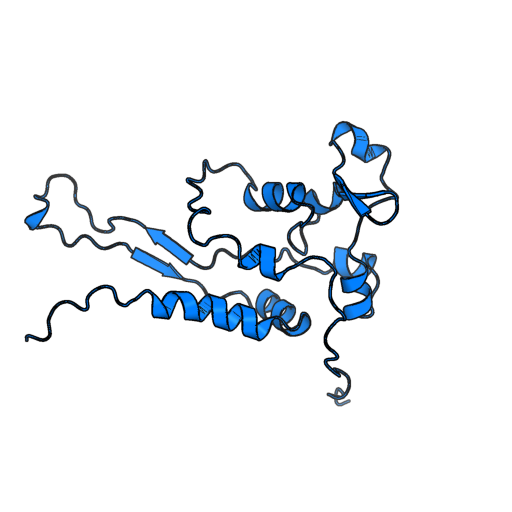SER A 1 105 ? 3.383 -3.909 12.127 1.00 87.12 105 SER A C 1
ATOM 857 O O . SER A 1 105 ? 4.277 -4.523 11.548 1.00 87.12 105 SER A O 1
ATOM 859 N N . MET A 1 106 ? 2.432 -3.247 11.461 1.00 88.69 106 MET A N 1
ATOM 860 C CA . MET A 1 106 ? 2.340 -3.281 10.001 1.00 88.69 106 MET A CA 1
ATOM 861 C C . MET A 1 106 ? 3.422 -2.415 9.335 1.00 88.69 106 MET A C 1
ATOM 863 O O . MET A 1 106 ? 3.479 -1.210 9.591 1.00 88.69 106 MET A O 1
ATOM 867 N N . PRO A 1 107 ? 4.245 -2.986 8.436 1.00 91.81 107 PRO A N 1
ATOM 868 C CA . PRO A 1 107 ? 5.120 -2.201 7.575 1.00 91.81 107 PRO A CA 1
ATOM 869 C C . PRO A 1 107 ? 4.306 -1.453 6.514 1.00 91.81 107 PRO A C 1
ATOM 871 O O . PRO A 1 107 ? 3.150 -1.776 6.252 1.00 91.81 107 PRO A O 1
ATOM 874 N N . LEU A 1 108 ? 4.929 -0.474 5.858 1.00 90.75 108 LEU A N 1
ATOM 875 C CA . LEU A 1 108 ? 4.333 0.181 4.696 1.00 90.75 108 LEU A CA 1
ATOM 876 C C . LEU A 1 108 ? 4.305 -0.785 3.502 1.00 90.75 108 LEU A C 1
ATOM 878 O O . LEU A 1 108 ? 5.354 -1.157 2.978 1.00 90.75 108 LEU A O 1
ATOM 882 N N . TYR A 1 109 ? 3.111 -1.118 3.018 1.00 92.00 109 TYR A N 1
ATOM 883 C CA . TYR A 1 109 ? 2.909 -1.986 1.855 1.00 92.00 109 TYR A CA 1
ATOM 884 C C . TYR A 1 109 ? 2.909 -1.178 0.552 1.00 92.00 109 TYR A C 1
ATOM 886 O O . TYR A 1 109 ? 1.891 -1.034 -0.119 1.00 92.00 109 TYR A O 1
ATOM 894 N N . CYS A 1 110 ? 4.067 -0.619 0.199 1.00 90.44 110 CYS A N 1
ATOM 895 C CA . CYS A 1 110 ? 4.279 0.147 -1.029 1.00 90.44 110 CYS A CA 1
ATOM 896 C C . CYS A 1 110 ? 5.550 -0.350 -1.723 1.00 90.44 110 CYS A C 1
ATOM 898 O O . CYS A 1 110 ? 6.649 -0.132 -1.215 1.00 90.44 110 CYS A O 1
ATOM 900 N N . HIS A 1 111 ? 5.404 -0.991 -2.882 1.00 88.69 111 HIS A N 1
ATOM 901 C CA . HIS A 1 111 ? 6.510 -1.595 -3.627 1.00 88.69 111 HIS A CA 1
ATOM 902 C C . HIS A 1 111 ? 6.544 -1.070 -5.062 1.00 88.69 111 HIS A C 1
ATOM 904 O O . HIS A 1 111 ? 5.517 -1.058 -5.737 1.00 88.69 111 HIS A O 1
ATOM 910 N N . VAL A 1 112 ? 7.716 -0.635 -5.527 1.00 88.12 112 VAL A N 1
ATOM 911 C CA . VAL A 1 112 ? 7.925 -0.293 -6.940 1.00 88.12 112 VAL A CA 1
ATOM 912 C C . VAL A 1 112 ? 8.320 -1.577 -7.653 1.00 88.12 112 VAL A C 1
ATOM 914 O O . VAL A 1 112 ? 9.432 -2.061 -7.468 1.00 88.12 112 VAL A O 1
ATOM 917 N N . HIS A 1 113 ? 7.389 -2.146 -8.418 1.00 85.69 113 HIS A N 1
ATOM 918 C CA . HIS A 1 113 ? 7.591 -3.430 -9.085 1.00 85.69 113 HIS A CA 1
ATOM 919 C C . HIS A 1 113 ? 8.396 -3.309 -10.383 1.00 85.69 113 HIS A C 1
ATOM 921 O O . HIS A 1 113 ? 9.335 -4.076 -10.574 1.00 85.69 113 HIS A O 1
ATOM 927 N N . SER A 1 114 ? 8.051 -2.343 -11.237 1.00 84.00 114 SER A N 1
ATOM 928 C CA . SER A 1 114 ? 8.655 -2.154 -12.556 1.00 84.00 114 SER A CA 1
ATOM 929 C C . SER A 1 114 ? 9.129 -0.715 -12.748 1.00 84.00 114 SER A C 1
ATOM 931 O O . SER A 1 114 ? 8.529 0.233 -12.236 1.00 84.00 114 SER A O 1
ATOM 933 N N . THR A 1 115 ? 10.238 -0.540 -13.460 1.00 85.12 115 THR A N 1
ATOM 934 C CA . THR A 1 115 ? 10.745 0.754 -13.924 1.00 85.12 115 THR A CA 1
ATOM 935 C C . THR A 1 115 ? 11.190 0.631 -15.374 1.00 85.12 115 THR A C 1
ATOM 937 O O . THR A 1 115 ? 11.971 -0.258 -15.708 1.00 85.12 115 THR A O 1
ATOM 940 N N . ILE A 1 116 ? 10.724 1.552 -16.218 1.00 84.38 116 ILE A N 1
ATOM 941 C CA . ILE A 1 116 ? 11.067 1.615 -17.640 1.00 84.38 116 ILE A CA 1
ATOM 942 C C . ILE A 1 116 ? 12.037 2.778 -17.855 1.00 84.38 116 ILE A C 1
ATOM 944 O O . ILE A 1 116 ? 11.741 3.920 -17.495 1.00 84.38 116 ILE A O 1
ATOM 948 N N . PHE A 1 117 ? 13.191 2.497 -18.455 1.00 81.12 117 PHE A N 1
ATOM 949 C CA . PHE A 1 117 ? 14.153 3.500 -18.900 1.00 81.12 117 PHE A CA 1
ATOM 950 C C . PHE A 1 117 ? 14.045 3.636 -20.421 1.00 81.12 117 PHE A C 1
ATOM 952 O O . PHE A 1 117 ? 14.579 2.793 -21.149 1.00 81.12 117 PHE A O 1
ATOM 959 N N . PRO A 1 118 ? 13.349 4.672 -20.918 1.00 77.94 118 PRO A N 1
ATOM 960 C CA . PRO A 1 118 ? 13.102 4.802 -22.340 1.00 77.94 118 PRO A CA 1
ATOM 961 C C . PRO A 1 118 ? 14.396 5.104 -23.092 1.00 77.94 118 PRO A C 1
ATOM 963 O O . PRO A 1 118 ? 15.226 5.897 -22.634 1.00 77.94 118 PRO A O 1
ATOM 966 N N . ARG A 1 119 ? 14.531 4.532 -24.289 1.00 73.69 119 ARG A N 1
ATOM 967 C CA . ARG A 1 119 ? 15.658 4.759 -25.207 1.00 73.69 119 ARG A CA 1
ATOM 968 C C . ARG A 1 119 ? 17.022 4.525 -24.565 1.00 73.69 119 ARG A C 1
ATOM 970 O O . ARG A 1 119 ? 17.964 5.306 -24.747 1.00 73.69 119 ARG A O 1
ATOM 977 N N . PHE A 1 120 ? 17.120 3.449 -23.803 1.00 71.44 120 PHE A N 1
ATOM 978 C CA . PHE A 1 120 ? 18.379 3.023 -23.231 1.00 71.44 120 PHE A CA 1
ATOM 979 C C . PHE A 1 120 ? 19.387 2.718 -24.354 1.00 71.44 120 PHE A C 1
ATOM 981 O O . PHE A 1 120 ? 19.027 2.187 -25.402 1.00 71.44 120 PHE A O 1
ATOM 988 N N . GLY A 1 121 ? 20.648 3.117 -24.165 1.00 70.44 121 GLY A N 1
ATOM 989 C CA . GLY A 1 121 ? 21.694 2.976 -25.189 1.00 70.44 121 GLY A CA 1
ATOM 990 C C . GLY A 1 121 ? 21.755 4.098 -26.238 1.00 70.44 121 GLY A C 1
ATOM 991 O O . GLY A 1 121 ? 22.615 4.049 -27.116 1.00 70.44 121 GLY A O 1
ATOM 992 N N . TRP A 1 122 ? 20.913 5.138 -26.144 1.00 75.50 122 TRP A N 1
ATOM 993 C CA . TRP A 1 122 ? 20.972 6.291 -27.053 1.00 75.50 122 TRP A CA 1
ATOM 994 C C . TRP A 1 122 ? 22.299 7.059 -26.932 1.00 75.50 122 TRP A C 1
ATOM 996 O O . TRP A 1 122 ? 22.618 7.618 -25.879 1.00 75.50 122 TRP A O 1
ATOM 1006 N N . ILE A 1 123 ? 23.050 7.156 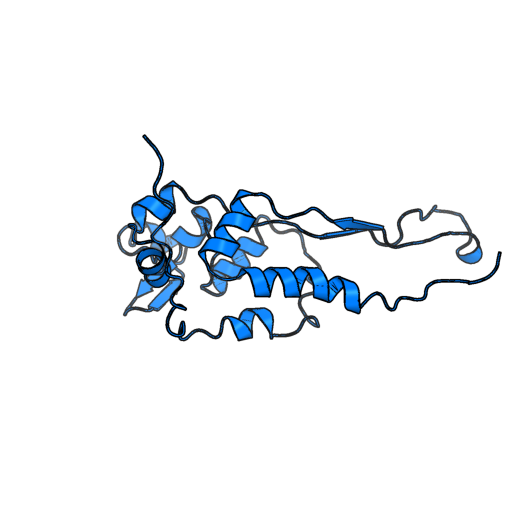-28.034 1.00 73.75 123 ILE A N 1
ATOM 1007 C CA . ILE A 1 123 ? 24.314 7.907 -28.097 1.00 73.75 123 ILE A CA 1
ATOM 1008 C C . ILE A 1 123 ? 24.089 9.224 -28.843 1.00 73.75 123 ILE A C 1
ATOM 1010 O O . ILE A 1 123 ? 23.733 9.250 -30.024 1.00 73.75 123 ILE A O 1
ATOM 1014 N N . ILE A 1 124 ? 24.336 10.342 -28.154 1.00 75.44 124 ILE A N 1
ATOM 1015 C CA . ILE A 1 124 ? 24.235 11.686 -28.737 1.00 75.44 124 ILE A CA 1
ATOM 1016 C C . ILE A 1 124 ? 25.270 11.823 -29.864 1.00 75.44 124 ILE A C 1
ATOM 1018 O O . ILE A 1 124 ? 26.465 11.667 -29.635 1.00 75.44 124 ILE A O 1
ATOM 1022 N N . GLY A 1 125 ? 24.802 12.133 -31.077 1.00 74.56 125 GLY A N 1
ATOM 1023 C CA . GLY A 1 125 ? 25.647 12.342 -32.261 1.00 74.56 125 GLY A CA 1
ATOM 1024 C C . GLY A 1 125 ? 25.679 11.182 -33.262 1.00 74.56 125 GLY A C 1
ATOM 1025 O O . GLY A 1 125 ? 26.210 11.365 -34.354 1.00 74.56 125 GLY A O 1
ATOM 1026 N N . ARG A 1 126 ? 25.079 10.023 -32.952 1.00 76.31 126 ARG A N 1
ATOM 1027 C CA . ARG A 1 126 ? 24.971 8.895 -33.896 1.00 76.31 126 ARG A CA 1
ATOM 1028 C C . ARG A 1 126 ? 23.661 8.956 -34.708 1.00 76.31 126 ARG A C 1
ATOM 1030 O O . ARG A 1 126 ? 22.621 9.282 -34.128 1.00 76.31 126 ARG A O 1
ATOM 1037 N N . PRO A 1 127 ? 23.650 8.635 -36.016 1.00 75.06 127 PRO A N 1
ATOM 1038 C CA . PRO A 1 127 ? 22.420 8.579 -36.811 1.00 75.06 127 PRO A CA 1
ATOM 1039 C C . PRO A 1 127 ? 21.415 7.572 -36.243 1.00 75.06 127 PRO A C 1
ATOM 1041 O O . PRO A 1 127 ? 21.797 6.473 -35.857 1.00 75.06 127 PRO A O 1
ATOM 1044 N N . LYS A 1 128 ? 20.118 7.915 -36.235 1.00 68.06 128 LYS A N 1
ATOM 1045 C CA . LYS A 1 128 ? 19.043 7.065 -35.680 1.00 68.06 128 LYS A CA 1
ATOM 1046 C C . LYS A 1 128 ? 19.002 5.656 -36.298 1.00 68.06 128 LYS A C 1
ATOM 1048 O O . LYS A 1 128 ? 18.643 4.717 -35.607 1.00 68.06 128 LYS A O 1
ATOM 1053 N N . SER A 1 129 ? 19.377 5.520 -37.572 1.00 70.81 129 SER A N 1
ATOM 1054 C CA . SER A 1 129 ? 19.437 4.245 -38.306 1.00 70.81 129 SER A CA 1
ATOM 1055 C C . SER A 1 129 ? 20.540 3.295 -37.837 1.00 70.81 129 SER A C 1
ATOM 1057 O O . SER A 1 129 ? 20.536 2.136 -38.225 1.00 70.81 129 SER A O 1
ATOM 1059 N N . GLU A 1 130 ? 21.496 3.787 -37.051 1.00 66.94 130 GLU A N 1
ATOM 1060 C CA . GLU A 1 130 ? 22.613 3.001 -36.526 1.00 66.94 130 GLU A CA 1
ATOM 1061 C C . GLU A 1 130 ? 22.515 2.790 -35.011 1.00 66.94 130 GLU A C 1
ATOM 1063 O O . GLU A 1 130 ? 23.432 2.240 -34.407 1.00 66.94 130 GLU A O 1
ATOM 1068 N N . GLN A 1 131 ? 21.457 3.285 -34.365 1.00 70.81 131 GLN A N 1
ATOM 1069 C CA . GLN A 1 131 ? 21.278 3.124 -32.929 1.00 70.81 131 GLN A CA 1
ATOM 1070 C C . GLN A 1 131 ? 20.377 1.923 -32.643 1.00 70.81 131 GLN A C 1
ATOM 1072 O O . GLN A 1 131 ? 19.205 1.935 -33.014 1.00 70.81 131 GLN A O 1
ATOM 1077 N N . ASP A 1 132 ? 20.907 0.944 -31.913 1.00 66.50 132 ASP A N 1
ATOM 1078 C CA . ASP A 1 132 ? 20.102 -0.091 -31.268 1.00 66.50 132 ASP A CA 1
ATOM 1079 C C . ASP A 1 132 ? 19.485 0.513 -30.008 1.00 66.50 132 ASP A C 1
ATOM 1081 O O . ASP A 1 132 ? 20.092 0.557 -28.937 1.00 66.50 132 ASP A O 1
ATOM 1085 N N . VAL A 1 133 ? 18.302 1.095 -30.181 1.00 68.75 133 VAL A N 1
ATOM 1086 C CA . VAL A 1 133 ? 17.556 1.757 -29.113 1.00 68.75 133 VAL A CA 1
ATOM 1087 C C . VAL A 1 133 ? 16.458 0.813 -28.660 1.00 68.75 133 VAL A C 1
ATOM 1089 O O . VAL A 1 133 ? 15.547 0.518 -29.430 1.00 68.75 133 VAL A O 1
ATOM 1092 N N . ALA A 1 134 ? 16.527 0.391 -27.404 1.00 74.88 134 ALA A N 1
ATOM 1093 C CA . ALA A 1 134 ? 15.468 -0.359 -26.746 1.00 74.88 134 ALA A CA 1
ATOM 1094 C C . ALA A 1 134 ? 15.043 0.368 -25.469 1.00 74.88 134 ALA A C 1
ATOM 1096 O O . ALA A 1 134 ? 15.820 1.120 -24.873 1.00 74.88 134 ALA A O 1
ATOM 1097 N N . ASP A 1 135 ? 13.808 0.139 -25.044 1.00 78.38 135 ASP A N 1
ATOM 1098 C CA . ASP A 1 135 ? 13.385 0.525 -23.706 1.00 78.38 135 ASP A CA 1
ATOM 1099 C C . ASP A 1 135 ? 13.884 -0.547 -22.731 1.00 78.38 135 ASP A C 1
ATOM 1101 O O . ASP A 1 135 ? 13.718 -1.745 -22.961 1.00 78.38 135 ASP A O 1
ATOM 1105 N N . LEU A 1 136 ? 14.577 -0.126 -21.671 1.00 80.56 136 LEU A N 1
ATOM 1106 C CA . LEU A 1 136 ? 15.090 -1.047 -20.659 1.00 80.56 136 LEU A CA 1
ATOM 1107 C C . LEU A 1 136 ? 14.056 -1.195 -19.546 1.00 80.56 136 LEU A C 1
ATOM 1109 O O . LEU A 1 136 ? 13.737 -0.226 -18.858 1.00 80.56 136 LEU A O 1
ATOM 1113 N N . TYR A 1 137 ? 13.596 -2.424 -19.338 1.00 83.25 137 TYR A N 1
ATOM 1114 C CA . TYR A 1 137 ? 12.659 -2.790 -18.282 1.00 83.25 137 TYR A CA 1
ATOM 1115 C C . TYR A 1 137 ? 13.425 -3.383 -17.098 1.00 83.25 137 TYR A C 1
ATOM 1117 O O . TYR A 1 137 ? 14.187 -4.338 -17.246 1.00 83.25 137 TYR A O 1
ATOM 1125 N N . ALA A 1 138 ? 13.236 -2.809 -15.913 1.00 84.81 138 ALA A N 1
ATOM 1126 C CA . ALA A 1 138 ? 13.811 -3.296 -14.668 1.00 84.81 138 ALA A CA 1
ATOM 1127 C C . ALA A 1 138 ? 12.689 -3.671 -13.699 1.00 84.81 138 ALA A C 1
ATOM 1129 O O . ALA A 1 138 ? 12.000 -2.795 -13.174 1.00 84.81 138 ALA A O 1
ATOM 1130 N N . ASN A 1 139 ? 12.541 -4.972 -13.448 1.00 86.50 139 ASN A N 1
ATOM 1131 C CA . ASN A 1 139 ? 11.516 -5.520 -12.565 1.00 86.50 139 ASN A CA 1
ATOM 1132 C C . ASN A 1 139 ? 12.145 -6.094 -11.292 1.00 86.50 139 ASN A C 1
ATOM 1134 O O . ASN A 1 139 ? 13.230 -6.679 -11.325 1.00 86.50 139 ASN A O 1
ATOM 1138 N N . ILE A 1 140 ? 11.452 -5.954 -10.164 1.00 88.31 140 ILE A N 1
ATOM 1139 C CA . ILE A 1 140 ? 11.852 -6.531 -8.880 1.00 88.31 140 ILE A CA 1
ATOM 1140 C C . ILE A 1 140 ? 10.650 -7.209 -8.204 1.00 88.31 140 ILE A C 1
ATOM 1142 O O . ILE A 1 140 ? 9.578 -6.594 -8.085 1.00 88.31 140 ILE A O 1
ATOM 1146 N N . PRO A 1 141 ? 10.784 -8.475 -7.755 1.00 88.50 141 PRO A N 1
ATOM 1147 C CA . PRO A 1 141 ? 9.687 -9.171 -7.092 1.00 88.50 141 PRO A CA 1
ATOM 1148 C C . PRO A 1 141 ? 9.270 -8.456 -5.796 1.00 88.50 141 PRO A C 1
ATOM 1150 O O . PRO A 1 141 ? 10.114 -7.833 -5.139 1.00 88.50 141 PRO A O 1
ATOM 1153 N N . PRO A 1 142 ? 7.987 -8.543 -5.398 1.00 90.81 142 PRO A N 1
ATOM 1154 C CA . PRO A 1 142 ? 7.543 -8.027 -4.111 1.00 90.81 142 PRO A CA 1
ATOM 1155 C C . PRO A 1 142 ? 8.304 -8.682 -2.946 1.00 90.81 142 PRO A C 1
ATOM 1157 O O . PRO A 1 142 ? 8.611 -9.876 -2.996 1.00 90.81 142 PRO A O 1
ATOM 1160 N N . PRO A 1 143 ? 8.600 -7.939 -1.868 1.00 93.00 143 PRO A N 1
ATOM 1161 C CA . PRO A 1 143 ? 9.297 -8.491 -0.712 1.00 93.00 143 PRO A CA 1
ATOM 1162 C C . PRO A 1 143 ? 8.416 -9.484 0.065 1.00 93.00 143 PRO A C 1
ATOM 1164 O O . PRO A 1 143 ? 7.190 -9.397 0.052 1.00 93.00 143 PRO A O 1
ATOM 1167 N N . GLN A 1 144 ? 9.040 -10.386 0.832 1.00 94.69 144 GLN A N 1
ATOM 1168 C CA . GLN A 1 144 ? 8.345 -11.496 1.508 1.00 94.69 144 GLN A CA 1
ATOM 1169 C C . GLN A 1 144 ? 7.166 -11.060 2.393 1.00 94.69 144 GLN A C 1
ATOM 1171 O O . GLN A 1 144 ? 6.121 -11.704 2.399 1.00 94.69 144 GLN A O 1
ATOM 1176 N N . HIS A 1 145 ? 7.309 -9.959 3.135 1.00 92.50 145 HIS A N 1
ATOM 1177 C CA . HIS A 1 145 ? 6.233 -9.457 3.994 1.00 92.50 145 HIS A CA 1
ATOM 1178 C C . HIS A 1 145 ? 5.022 -8.979 3.181 1.00 92.50 145 HIS A C 1
ATOM 1180 O O . HIS A 1 145 ? 3.894 -9.118 3.644 1.00 92.50 145 HIS A O 1
ATOM 1186 N N . PHE A 1 146 ? 5.250 -8.442 1.977 1.00 93.94 146 PHE A N 1
ATOM 1187 C CA . PHE A 1 146 ? 4.202 -8.017 1.053 1.00 93.94 146 PHE A CA 1
ATOM 1188 C C . PHE A 1 146 ? 3.420 -9.226 0.545 1.00 93.94 146 PHE A C 1
ATOM 1190 O O . PHE A 1 146 ? 2.196 -9.234 0.625 1.00 93.94 146 PHE A O 1
ATOM 1197 N N . LEU A 1 147 ? 4.127 -10.274 0.113 1.00 93.94 147 LEU A N 1
ATOM 1198 C CA . LEU A 1 147 ? 3.518 -11.532 -0.329 1.00 93.94 147 LEU A CA 1
ATOM 1199 C C . LEU A 1 147 ? 2.691 -12.188 0.783 1.00 93.94 147 LEU A C 1
ATOM 1201 O O . LEU A 1 147 ? 1.549 -12.565 0.548 1.00 93.94 147 LEU A O 1
ATOM 1205 N N . ALA A 1 148 ? 3.223 -12.240 2.007 1.00 94.25 148 ALA A N 1
ATOM 1206 C CA . ALA A 1 148 ? 2.505 -12.791 3.155 1.00 94.25 148 ALA A CA 1
ATOM 1207 C C . ALA A 1 148 ? 1.202 -12.028 3.455 1.00 94.25 148 ALA A C 1
ATOM 1209 O O . ALA A 1 148 ? 0.201 -12.632 3.824 1.00 94.25 148 ALA A O 1
ATOM 1210 N N . MET A 1 149 ? 1.192 -10.703 3.285 1.00 92.94 149 MET A N 1
ATOM 1211 C CA . MET A 1 149 ? -0.020 -9.901 3.465 1.00 92.94 149 MET A CA 1
ATOM 1212 C C . MET A 1 149 ? -1.030 -10.124 2.337 1.00 92.94 149 MET A C 1
ATOM 1214 O O . MET A 1 149 ? -2.218 -10.241 2.610 1.00 92.94 149 MET A O 1
ATOM 1218 N N . VAL A 1 150 ? -0.576 -10.220 1.085 1.00 93.00 150 VAL A N 1
ATOM 1219 C CA . VAL A 1 150 ? -1.443 -10.559 -0.057 1.00 93.00 150 VAL A CA 1
ATOM 1220 C C . VAL A 1 150 ? -2.126 -11.906 0.167 1.00 93.00 150 VAL A C 1
ATOM 1222 O O . VAL A 1 150 ? -3.340 -12.010 0.002 1.00 93.00 150 VAL A O 1
ATOM 1225 N N . GLU A 1 151 ? -1.363 -12.914 0.589 1.00 94.31 151 GLU A N 1
ATOM 1226 C CA . GLU A 1 151 ? -1.889 -14.234 0.933 1.00 94.31 151 GLU A CA 1
ATOM 1227 C C . GLU A 1 151 ? -2.900 -14.141 2.076 1.00 94.31 151 GLU A C 1
ATOM 1229 O O . GLU A 1 151 ? -4.017 -14.645 1.963 1.00 94.31 151 GLU A O 1
ATOM 1234 N N . ALA A 1 152 ? -2.544 -13.435 3.151 1.00 91.44 152 ALA A N 1
ATOM 1235 C CA . ALA A 1 152 ? -3.410 -13.315 4.309 1.00 91.44 152 ALA A CA 1
ATOM 1236 C C . ALA A 1 152 ? -4.715 -12.569 3.989 1.00 91.44 152 ALA A C 1
ATOM 1238 O O . ALA A 1 152 ? -5.744 -12.909 4.559 1.00 91.44 152 ALA A O 1
ATOM 1239 N N . LEU A 1 153 ? -4.708 -11.612 3.056 1.00 91.88 153 LEU A N 1
ATOM 1240 C CA . LEU A 1 153 ? -5.903 -10.917 2.560 1.00 91.88 153 LEU A CA 1
ATOM 1241 C C . LEU A 1 153 ? -6.699 -11.724 1.518 1.00 91.88 153 LEU A C 1
ATOM 1243 O O . LEU A 1 153 ? -7.742 -11.257 1.065 1.00 91.88 153 LEU A O 1
ATOM 1247 N N . GLY A 1 154 ? -6.233 -12.912 1.118 1.00 91.50 154 GLY A N 1
ATOM 1248 C CA . GLY A 1 154 ? -6.876 -13.723 0.082 1.00 91.50 154 GLY A CA 1
ATOM 1249 C C . GLY A 1 154 ? -6.764 -13.123 -1.324 1.00 91.50 154 GLY A C 1
ATOM 1250 O O . GLY A 1 154 ? -7.619 -13.367 -2.167 1.00 91.50 154 GLY A O 1
ATOM 1251 N N . MET A 1 155 ? -5.728 -12.320 -1.582 1.00 92.12 155 MET A N 1
ATOM 1252 C CA . MET A 1 155 ? -5.538 -11.567 -2.831 1.00 92.12 155 MET A CA 1
ATOM 1253 C C . MET A 1 155 ? -4.498 -12.191 -3.779 1.00 92.12 155 MET A C 1
ATOM 1255 O O . MET A 1 155 ? -4.101 -11.554 -4.757 1.00 92.12 155 MET A O 1
ATOM 1259 N N . SER A 1 156 ? -4.039 -13.416 -3.509 1.00 90.94 156 SER A N 1
ATOM 1260 C CA . SER A 1 156 ? -2.988 -14.086 -4.292 1.00 90.94 156 SER A CA 1
ATOM 1261 C C . SER A 1 156 ? -3.322 -14.185 -5.782 1.00 90.94 156 SER A C 1
ATOM 1263 O O . SER A 1 156 ? -2.466 -13.894 -6.613 1.00 90.94 156 SER A O 1
ATOM 1265 N N . ASP A 1 157 ? -4.573 -14.504 -6.124 1.00 89.75 157 ASP A N 1
ATOM 1266 C CA . ASP A 1 157 ? -5.018 -14.611 -7.519 1.00 89.75 157 ASP A CA 1
ATOM 1267 C C . ASP A 1 157 ? -4.977 -13.261 -8.240 1.00 89.75 157 ASP A C 1
ATOM 1269 O O . ASP A 1 157 ? -4.607 -13.188 -9.410 1.00 89.75 157 ASP A O 1
ATOM 1273 N N . SER A 1 158 ? -5.327 -12.175 -7.547 1.00 88.00 158 SER A N 1
ATOM 1274 C CA . SER A 1 158 ? -5.265 -10.818 -8.099 1.00 88.00 158 SER A CA 1
ATOM 1275 C C . SER A 1 158 ? -3.824 -10.384 -8.349 1.00 88.00 158 SER A C 1
ATOM 1277 O O . SER A 1 158 ? -3.539 -9.775 -9.376 1.00 88.00 158 SER A O 1
ATOM 1279 N N . LEU A 1 159 ? -2.905 -10.731 -7.442 1.00 86.94 159 LEU A N 1
ATOM 1280 C CA . LEU A 1 159 ? -1.481 -10.471 -7.641 1.00 86.94 159 LEU A CA 1
ATOM 1281 C C . LEU A 1 159 ? -0.923 -11.291 -8.809 1.00 86.94 159 LEU A C 1
ATOM 1283 O O . LEU A 1 159 ? -0.194 -10.744 -9.630 1.00 86.94 159 LEU A O 1
ATOM 1287 N N . ALA A 1 160 ? -1.282 -12.572 -8.910 1.00 86.25 160 ALA A N 1
ATOM 1288 C CA . ALA A 1 160 ? -0.872 -13.417 -10.027 1.00 86.25 160 ALA A CA 1
ATOM 1289 C C . ALA A 1 160 ? -1.380 -12.851 -11.361 1.00 86.25 160 ALA A C 1
ATOM 1291 O O . ALA A 1 160 ? -0.597 -12.694 -12.291 1.00 86.25 160 ALA A O 1
ATOM 1292 N N . LYS A 1 161 ? -2.658 -12.458 -11.438 1.00 87.12 161 LYS A N 1
ATOM 1293 C CA . LYS A 1 161 ? -3.217 -11.792 -12.624 1.00 87.12 161 LYS A CA 1
ATOM 1294 C C . LYS A 1 161 ? -2.449 -10.525 -12.983 1.00 87.12 161 LYS A C 1
ATOM 1296 O O . LYS A 1 161 ? -2.081 -10.378 -14.136 1.00 87.12 161 LYS A O 1
ATOM 1301 N N . TYR A 1 162 ? -2.154 -9.658 -12.014 1.00 84.50 162 TYR A N 1
ATOM 1302 C CA . TYR A 1 162 ? -1.373 -8.443 -12.259 1.00 84.50 162 TYR A CA 1
ATOM 1303 C C . TYR A 1 162 ? 0.013 -8.750 -12.846 1.00 84.50 162 TYR A C 1
ATOM 1305 O O . TYR A 1 162 ? 0.398 -8.137 -13.833 1.00 84.50 162 TYR A O 1
ATOM 1313 N N . LEU A 1 163 ? 0.734 -9.725 -12.283 1.00 81.62 163 LEU A N 1
ATOM 1314 C CA . LEU A 1 163 ? 2.071 -10.099 -12.757 1.00 81.62 163 LEU A CA 1
ATOM 1315 C C . LEU A 1 163 ? 2.053 -10.785 -14.135 1.00 81.62 163 LEU A C 1
ATOM 1317 O O . LEU A 1 163 ? 3.014 -10.654 -14.883 1.00 81.62 163 LEU A O 1
ATOM 1321 N N . HIS A 1 164 ? 0.979 -11.505 -14.472 1.00 75.81 164 HIS A N 1
ATOM 1322 C CA . HIS A 1 164 ? 0.828 -12.199 -15.758 1.00 75.81 164 HIS A CA 1
ATOM 1323 C C . HIS A 1 164 ? 0.162 -11.348 -16.847 1.00 75.81 164 HIS A C 1
ATOM 1325 O O . HIS A 1 164 ? 0.287 -11.654 -18.028 1.00 75.81 164 HIS A O 1
ATOM 1331 N N . GLU A 1 165 ? -0.554 -10.285 -16.489 1.00 63.28 165 GLU A N 1
ATOM 1332 C CA . GLU A 1 165 ? -1.139 -9.367 -17.466 1.00 63.28 165 GLU A CA 1
ATOM 1333 C C . GLU A 1 165 ? -0.070 -8.601 -18.257 1.00 63.28 165 GLU A C 1
ATOM 1335 O O . GLU A 1 165 ? -0.320 -8.258 -19.412 1.00 63.28 165 GLU A O 1
ATOM 1340 N N . ASP A 1 166 ? 1.115 -8.396 -17.678 1.00 53.38 166 ASP A N 1
ATOM 1341 C CA . ASP A 1 166 ? 2.266 -7.811 -18.374 1.00 53.38 166 ASP A CA 1
ATOM 1342 C C . ASP A 1 166 ? 2.899 -8.801 -19.379 1.00 53.38 166 ASP A C 1
ATOM 1344 O O . ASP A 1 166 ? 3.481 -8.375 -20.370 1.00 53.38 166 ASP A O 1
ATOM 1348 N N . GLU A 1 167 ? 2.719 -10.120 -19.206 1.00 50.97 167 GLU A N 1
ATOM 1349 C CA . GLU A 1 167 ? 3.240 -11.140 -20.138 1.00 50.97 167 GLU A CA 1
ATOM 1350 C C . GLU A 1 167 ? 2.390 -11.275 -21.421 1.00 50.97 167 GLU A C 1
ATOM 1352 O O . GLU A 1 167 ? 2.852 -11.822 -22.421 1.00 50.97 167 GLU A O 1
ATOM 1357 N N . ILE A 1 168 ? 1.138 -10.795 -21.420 1.00 45.97 168 ILE A N 1
ATOM 1358 C CA . ILE A 1 168 ? 0.196 -10.963 -22.547 1.00 45.97 168 ILE A CA 1
ATOM 1359 C C . ILE A 1 168 ? 0.264 -9.782 -23.536 1.00 45.97 168 ILE A C 1
ATOM 1361 O O . ILE A 1 168 ? -0.052 -9.951 -24.717 1.00 45.97 168 ILE A O 1
ATOM 1365 N N . GLU A 1 169 ? 0.723 -8.601 -23.106 1.00 41.16 169 GLU A N 1
ATOM 1366 C CA . GLU A 1 169 ? 0.978 -7.468 -24.014 1.00 41.16 169 GLU A CA 1
ATOM 1367 C C . GLU A 1 169 ? 2.323 -7.578 -24.763 1.00 41.16 169 GLU A C 1
ATOM 1369 O O . GLU A 1 169 ? 2.521 -6.883 -25.761 1.00 41.16 169 GLU A O 1
ATOM 1374 N N . ASP A 1 170 ? 3.171 -8.553 -24.416 1.00 45.34 170 ASP A N 1
ATOM 1375 C CA . ASP A 1 170 ? 4.428 -8.895 -25.105 1.00 45.34 170 ASP A CA 1
ATOM 1376 C C . ASP A 1 170 ? 4.230 -9.690 -26.417 1.00 45.34 170 ASP A C 1
ATOM 1378 O O . ASP A 1 170 ? 5.055 -10.501 -26.834 1.00 45.34 170 ASP A O 1
ATOM 1382 N N . SER A 1 171 ? 3.181 -9.365 -27.179 1.00 38.41 171 SER A N 1
ATOM 1383 C CA . SER A 1 171 ? 3.195 -9.574 -28.639 1.00 38.41 171 SER A CA 1
ATOM 1384 C C . SER A 1 171 ? 3.912 -8.424 -29.368 1.00 38.41 171 SER A C 1
ATOM 1386 O O . SER A 1 171 ? 3.622 -8.099 -30.522 1.00 38.41 171 SER A O 1
ATOM 1388 N N . ILE A 1 172 ? 4.898 -7.816 -28.703 1.00 41.94 172 ILE A N 1
ATOM 1389 C CA . ILE A 1 172 ? 5.860 -6.885 -29.287 1.00 41.94 172 ILE A CA 1
ATOM 1390 C C . ILE A 1 172 ? 6.906 -7.721 -30.034 1.00 41.94 172 ILE A C 1
ATOM 1392 O O . ILE A 1 172 ? 7.918 -8.136 -29.485 1.00 41.94 172 ILE A O 1
ATOM 1396 N N . ILE A 1 173 ? 6.587 -8.003 -31.299 1.00 38.56 173 ILE A N 1
ATOM 1397 C CA . ILE A 1 173 ? 7.485 -8.290 -32.429 1.00 38.56 173 ILE A CA 1
ATOM 1398 C C . ILE A 1 173 ? 8.842 -8.881 -32.007 1.00 38.56 173 ILE A C 1
ATOM 1400 O O . ILE A 1 173 ? 9.853 -8.182 -31.925 1.00 38.56 173 ILE A O 1
ATOM 1404 N N . GLY A 1 174 ? 8.868 -10.204 -31.831 1.00 35.59 174 GLY A N 1
ATOM 1405 C CA . GLY A 1 174 ? 10.090 -10.980 -31.999 1.00 35.59 174 GLY A CA 1
ATOM 1406 C C . GLY A 1 174 ? 10.628 -10.744 -33.409 1.00 35.59 174 GLY A C 1
ATOM 1407 O O . GLY A 1 174 ? 10.065 -11.225 -34.393 1.00 35.59 174 GLY A O 1
ATOM 1408 N N . GLY A 1 175 ? 11.672 -9.926 -33.503 1.00 32.97 175 GLY A N 1
ATOM 1409 C CA . GLY A 1 175 ? 12.418 -9.695 -34.727 1.00 32.97 175 GLY A CA 1
ATOM 1410 C C . GLY A 1 175 ? 13.258 -10.917 -35.087 1.00 32.97 175 GLY A C 1
ATOM 1411 O O . GLY A 1 175 ? 14.207 -11.240 -34.385 1.00 32.97 175 GLY A O 1
ATOM 1412 N N . ASP A 1 176 ? 12.885 -11.509 -36.219 1.00 31.55 176 ASP A N 1
ATOM 1413 C CA . ASP A 1 176 ? 13.640 -12.379 -37.129 1.00 31.55 176 ASP A CA 1
ATOM 1414 C C . ASP A 1 176 ? 14.043 -13.793 -36.656 1.00 31.55 176 ASP A C 1
ATOM 1416 O O . ASP A 1 176 ? 15.124 -14.046 -36.126 1.00 31.55 176 ASP A O 1
ATOM 1420 N N . GLU A 1 177 ? 13.205 -14.771 -37.025 1.00 37.19 177 GLU A N 1
ATOM 1421 C CA . GLU A 1 177 ? 13.670 -16.107 -37.410 1.00 37.19 177 GLU A CA 1
ATOM 1422 C C . GLU A 1 177 ? 14.486 -16.001 -38.705 1.00 37.19 177 GLU A C 1
ATOM 1424 O O . GLU A 1 177 ? 13.984 -16.228 -39.810 1.00 37.19 177 GLU A O 1
ATOM 1429 N N . ARG A 1 178 ? 15.757 -15.634 -38.573 1.00 36.16 178 ARG A N 1
ATOM 1430 C CA . ARG A 1 178 ? 16.800 -15.898 -39.563 1.00 36.16 178 ARG A CA 1
ATOM 1431 C C . ARG A 1 178 ? 18.144 -15.561 -38.934 1.00 36.16 178 ARG A C 1
ATOM 1433 O O . ARG A 1 178 ? 18.504 -14.396 -38.896 1.00 36.16 178 ARG A O 1
ATOM 1440 N N . PHE A 1 179 ? 18.827 -16.577 -38.408 1.00 40.94 179 PHE A N 1
ATOM 1441 C CA . PHE A 1 179 ? 20.213 -16.979 -38.703 1.00 40.94 179 PHE A CA 1
ATOM 1442 C C . PHE A 1 179 ? 20.560 -18.221 -37.876 1.00 40.94 179 PHE A C 1
ATOM 1444 O O . PHE A 1 179 ? 20.383 -18.184 -36.640 1.00 40.94 179 PHE A O 1
#

pLDDT: mean 70.99, std 21.44, range [30.53, 94.69]

Secondary structure (DSSP, 8-state):
-PPP------PPPP--SS-HHHHHHS-TTS--------TTHHHHHHHHTT-PPTT-HHHHTTEEEETTEEEEPPGGGGGGGTT-B---HHHHHHHTS-HHHHHHHPPP-----EEEEEEET--TTS-GGG---EEEEEE-PPPHHHHHHHHHTT-HHHHHHHHHHHHHS--S-------

Foldseek 3Di:
DDDDPDDDPPDDQPDPPDPPVCVVVPDPPPPPPPDPPDPPVVQVVCLVVVRGFQLPPPSQLQWFDDPNDTDGHDPVCSVVCNPGRDDPVSVCVLVVHDPVVRNVPIHGLDDDFKDKAFQPQDDPPDDPVPTPTDIDMDGDDRDPSNVVVCVSNVNNVVVVCVVCVVVVVPPPDPPDPDD

Organism: Necator americanus (NCBI:txid51031)

Sequence (179 aa):
MPLRNDLLKTTPIPELDYPLEQIFANDKKNLELQLKIARHLPRLMFSHLLCPILGDELYCSRLIEIDGKPATLQPKDMRRAQNRRYFPKALTDHFGVTALELQKSMPLYCHVHSTIFPRFGWIIGRPKSEQDVADLYANIPPPQHFLAMVEALGMSDSLAKYLHEDEIEDSIIGGDERF